Protein AF-K2RVJ3-F1 (afdb_monomer_lite)

Radius of gyration: 15.9 Å; chains: 1; bounding box: 51×32×39 Å

Foldseek 3Di:
DDPPDDPLVCALPNAAEECAPPLDLVVVVVCCVRNNLLRYAYDHNPPVGDPVVSLCSLQPPRPDDLASSQNRLPVSVCVVVVCCCDPPNVDDRDDSLQQCGPNRVDDVPCPPVPPRSSDHPDPVDDPRDD

Organism: Macrophomina phaseolina (strain MS6) (NCBI:txid1126212)

Sequence (130 aa):
MRKDRLVRDYFGTQLFITTSGHFSTPALLCAMQEIGTRSILFSIDYPYESIPNGCVWFDEHVPISPGDLVDIGRNNALRVFPRLAQEPHSLEEKQPHECGVGGLGLRKGAEGEVEYGLYNSHWSERTARR

Structure (mmCIF, N/CA/C/O backbone):
data_AF-K2RVJ3-F1
#
_entry.id   AF-K2RVJ3-F1
#
loop_
_atom_site.group_PDB
_atom_site.id
_atom_site.type_symbol
_atom_site.label_atom_id
_atom_site.label_alt_id
_atom_site.label_comp_id
_atom_site.label_asym_id
_atom_site.label_entity_id
_atom_site.label_seq_id
_atom_site.pdbx_PDB_ins_code
_atom_site.Cartn_x
_atom_site.Cartn_y
_atom_site.Cartn_z
_atom_site.occupancy
_atom_site.B_iso_or_equiv
_atom_site.auth_seq_id
_atom_site.auth_comp_id
_atom_site.auth_asym_id
_atom_site.auth_atom_id
_atom_site.pdbx_PDB_model_num
ATOM 1 N N . MET A 1 1 ? -25.554 2.989 7.482 1.00 71.06 1 MET A N 1
ATOM 2 C CA . MET A 1 1 ? -24.432 2.850 8.435 1.00 71.06 1 MET A CA 1
ATOM 3 C C . MET A 1 1 ? -25.020 2.539 9.802 1.00 71.06 1 MET A C 1
ATOM 5 O O . MET A 1 1 ? -26.019 3.167 10.149 1.00 71.06 1 MET A O 1
ATOM 9 N N . ARG A 1 2 ? -24.507 1.542 10.533 1.00 85.19 2 ARG A N 1
ATOM 10 C CA . ARG A 1 2 ? -25.006 1.280 11.890 1.00 85.19 2 ARG A CA 1
ATOM 11 C C . ARG A 1 2 ? -24.608 2.431 12.820 1.00 85.19 2 ARG A C 1
ATOM 13 O O . ARG A 1 2 ? -23.524 2.981 12.663 1.00 85.19 2 ARG A O 1
ATOM 20 N N . LYS A 1 3 ? -25.494 2.800 13.750 1.00 89.88 3 LYS A N 1
ATOM 21 C CA . LYS A 1 3 ? -25.305 3.952 14.653 1.00 89.88 3 LYS A CA 1
ATOM 22 C C . LYS A 1 3 ? -24.267 3.701 15.757 1.00 89.88 3 LYS A C 1
ATOM 24 O O . LYS A 1 3 ? -23.828 4.649 16.388 1.00 89.88 3 LYS A O 1
ATOM 29 N N . ASP A 1 4 ? -23.902 2.442 15.983 1.00 93.88 4 ASP A N 1
ATOM 30 C CA . ASP A 1 4 ? -22.943 1.966 16.987 1.00 93.88 4 ASP A CA 1
ATOM 31 C C . ASP A 1 4 ? -21.505 1.847 16.451 1.00 93.88 4 ASP A C 1
ATOM 33 O O . ASP A 1 4 ? -20.649 1.297 17.135 1.00 93.88 4 ASP A O 1
ATOM 37 N N . ARG A 1 5 ? -21.234 2.319 15.226 1.00 92.00 5 ARG A N 1
ATOM 38 C CA . ARG A 1 5 ? -19.915 2.226 14.586 1.00 92.00 5 ARG A CA 1
ATOM 39 C C . ARG A 1 5 ? -19.500 3.547 13.962 1.00 92.00 5 ARG A C 1
ATOM 41 O O . ARG A 1 5 ? -20.319 4.233 13.348 1.00 92.00 5 ARG A O 1
ATOM 48 N N . LEU A 1 6 ? -18.216 3.857 14.062 1.00 92.94 6 LEU A N 1
ATOM 49 C CA . LEU A 1 6 ? -17.585 4.959 13.349 1.00 92.94 6 LEU A CA 1
ATOM 50 C C . LEU A 1 6 ? -17.312 4.554 11.900 1.00 92.94 6 LEU A C 1
ATOM 52 O O . LEU A 1 6 ? -17.178 3.375 11.587 1.00 92.94 6 LEU A O 1
ATOM 56 N N . VAL A 1 7 ? -17.163 5.539 11.010 1.00 92.19 7 VAL A N 1
ATOM 57 C CA . VAL A 1 7 ? -16.776 5.299 9.605 1.00 92.19 7 VAL A CA 1
ATOM 58 C C . VAL A 1 7 ? -15.473 4.494 9.522 1.00 92.19 7 VAL A C 1
ATOM 60 O O . VAL A 1 7 ? -15.356 3.592 8.695 1.00 92.19 7 VAL A O 1
ATOM 63 N N . ARG A 1 8 ? -14.528 4.770 10.430 1.00 91.69 8 ARG A N 1
ATOM 64 C CA . ARG A 1 8 ? -13.246 4.064 10.534 1.00 91.69 8 ARG A CA 1
ATOM 65 C C . ARG A 1 8 ? -13.413 2.547 10.699 1.00 91.69 8 ARG A C 1
ATOM 67 O O . ARG A 1 8 ? -12.651 1.799 10.102 1.00 91.69 8 ARG A O 1
ATOM 74 N N . ASP A 1 9 ? -14.445 2.090 11.410 1.00 91.69 9 ASP A N 1
ATOM 75 C CA . ASP A 1 9 ? -14.671 0.664 11.710 1.00 91.69 9 ASP A CA 1
ATOM 76 C C . ASP A 1 9 ? -15.076 -0.165 10.480 1.00 91.69 9 ASP A C 1
ATOM 78 O O . ASP A 1 9 ? -15.140 -1.396 10.531 1.00 91.69 9 ASP A O 1
ATOM 82 N N . TYR A 1 10 ? -15.412 0.502 9.375 1.00 95.00 10 TYR A N 1
ATOM 83 C CA . TYR A 1 10 ? -15.771 -0.143 8.116 1.00 95.00 10 TYR A CA 1
ATOM 84 C C . TYR A 1 10 ? -14.551 -0.392 7.224 1.00 95.00 10 TYR A C 1
ATOM 86 O O . TYR A 1 10 ? -14.619 -1.237 6.325 1.00 95.00 10 TYR A O 1
ATOM 94 N N . PHE A 1 11 ? -13.435 0.296 7.470 1.00 96.50 11 PHE A N 1
ATOM 95 C CA . PHE A 1 11 ? -12.207 0.078 6.720 1.00 96.50 11 PHE A CA 1
ATOM 96 C C . PHE A 1 11 ? -11.611 -1.304 7.013 1.00 96.50 11 PHE A C 1
ATOM 98 O O . PHE A 1 11 ? -11.713 -1.824 8.125 1.00 96.50 11 PHE A O 1
ATOM 105 N N . GLY A 1 12 ? -11.067 -1.948 5.980 1.00 92.25 12 GLY A N 1
ATOM 106 C CA . GLY A 1 12 ? -10.428 -3.264 6.090 1.00 92.25 12 GLY A CA 1
ATOM 107 C C . GLY A 1 12 ? -11.414 -4.434 6.138 1.00 92.25 12 GLY A C 1
ATOM 108 O O . GLY A 1 12 ? -10.998 -5.591 6.176 1.00 92.25 12 GLY A O 1
ATOM 109 N N . THR A 1 13 ? -12.722 -4.149 6.121 1.00 92.62 13 THR A N 1
ATOM 110 C CA . THR A 1 13 ? -13.790 -5.162 6.062 1.00 92.62 13 THR A CA 1
ATOM 111 C C . THR A 1 13 ? -14.815 -4.882 4.970 1.00 92.62 13 THR A C 1
ATOM 113 O O . THR A 1 13 ? -15.283 -5.811 4.319 1.00 92.62 13 THR A O 1
ATOM 116 N N . GLN A 1 14 ? -15.188 -3.616 4.779 1.00 94.06 14 GLN A N 1
ATOM 117 C CA . GLN A 1 14 ? -16.251 -3.191 3.860 1.00 94.06 14 GLN A CA 1
ATOM 118 C C . GLN A 1 14 ? -15.785 -2.069 2.929 1.00 94.06 14 GLN A C 1
ATOM 120 O O . GLN A 1 14 ? -16.243 -1.989 1.793 1.00 94.06 14 GLN A O 1
ATOM 125 N N . LEU A 1 15 ? -14.886 -1.207 3.410 1.00 95.88 15 LEU A N 1
ATOM 126 C CA . LEU A 1 15 ? -14.274 -0.129 2.645 1.00 95.88 15 LEU A CA 1
ATOM 127 C C . LEU A 1 15 ? -12.767 -0.347 2.548 1.00 95.88 15 LEU A C 1
ATOM 129 O O . LEU A 1 15 ? -12.105 -0.690 3.528 1.00 95.88 15 LEU A O 1
ATOM 133 N N . PHE A 1 16 ? -12.239 -0.121 1.354 1.00 97.94 16 PHE A N 1
ATOM 134 C CA . PHE A 1 16 ? -10.823 -0.236 1.039 1.00 97.94 16 PHE A CA 1
ATOM 135 C C . PHE A 1 16 ? -10.442 0.918 0.115 1.00 97.94 16 PHE A C 1
ATOM 137 O O . PHE A 1 16 ? -11.287 1.413 -0.634 1.00 97.94 16 PHE A O 1
ATOM 144 N N . ILE A 1 17 ? -9.185 1.345 0.168 1.00 98.19 17 ILE A N 1
ATOM 145 C CA . ILE A 1 17 ? -8.639 2.363 -0.735 1.00 98.19 17 ILE A CA 1
ATOM 146 C C . ILE A 1 17 ? -7.510 1.775 -1.567 1.00 98.19 17 ILE A C 1
ATOM 148 O O . ILE A 1 17 ? -6.938 0.743 -1.210 1.00 98.19 17 ILE A O 1
ATOM 152 N N . THR A 1 18 ? -7.161 2.464 -2.651 1.00 98.44 18 THR A N 1
ATOM 153 C CA . THR A 1 18 ? -5.982 2.119 -3.443 1.00 98.44 18 THR A CA 1
ATOM 154 C C . THR A 1 18 ? -5.056 3.314 -3.640 1.00 98.44 18 THR A C 1
ATOM 156 O O . THR A 1 18 ? -5.481 4.453 -3.458 1.00 98.44 18 THR A O 1
ATOM 159 N N . THR A 1 19 ? -3.806 3.057 -4.022 1.00 98.00 19 THR A N 1
ATOM 160 C CA . THR A 1 19 ? -2.800 4.089 -4.347 1.00 98.00 19 THR A CA 1
ATOM 161 C C . THR A 1 19 ? -2.884 4.607 -5.792 1.00 98.00 19 THR A C 1
ATOM 163 O O . THR A 1 19 ? -1.980 5.311 -6.238 1.00 98.00 19 THR A O 1
ATOM 166 N N . SER A 1 20 ? -3.937 4.245 -6.534 1.00 97.06 20 SER A N 1
ATOM 167 C CA . SER A 1 20 ? -4.157 4.624 -7.938 1.00 97.06 20 SER A CA 1
ATOM 168 C C . SER A 1 20 ? -4.028 6.135 -8.144 1.00 97.06 20 SER A C 1
ATOM 170 O O . SER A 1 20 ? -4.726 6.893 -7.466 1.00 97.06 20 SER A O 1
ATOM 172 N N . GLY A 1 21 ? -3.154 6.579 -9.054 1.00 95.62 21 GLY A N 1
ATOM 173 C CA . GLY A 1 21 ? -2.975 8.009 -9.340 1.00 95.62 21 GLY A CA 1
ATOM 174 C C . GLY A 1 21 ? -2.414 8.849 -8.192 1.00 95.62 21 GLY A C 1
ATOM 175 O O . GLY A 1 21 ? -2.453 10.075 -8.258 1.00 95.62 21 GLY A O 1
ATOM 176 N N . HIS A 1 22 ? -1.928 8.227 -7.110 1.00 97.19 22 HIS A N 1
ATOM 177 C CA . HIS A 1 22 ? -1.526 8.946 -5.902 1.00 97.19 22 HIS A CA 1
ATOM 178 C C . HIS A 1 22 ? -0.253 8.353 -5.273 1.00 97.19 22 HIS A C 1
ATOM 180 O O . HIS A 1 22 ? -0.254 7.860 -4.143 1.00 97.19 22 HIS A O 1
ATOM 186 N N . PHE A 1 23 ? 0.864 8.442 -6.000 1.00 96.00 23 PHE A N 1
ATOM 187 C CA . PHE A 1 23 ? 2.189 7.951 -5.589 1.00 96.00 23 PHE A CA 1
ATOM 188 C C . PHE A 1 23 ? 2.879 8.894 -4.582 1.00 96.00 23 PHE A C 1
ATOM 190 O O . PHE A 1 23 ? 3.928 9.477 -4.846 1.00 96.00 23 PHE A O 1
ATOM 197 N N . SER A 1 24 ? 2.248 9.098 -3.422 1.00 97.88 24 SER A N 1
ATOM 198 C CA . SER A 1 24 ? 2.724 9.985 -2.353 1.00 97.88 24 SER A CA 1
ATOM 199 C C . SER A 1 24 ? 2.969 9.196 -1.073 1.00 97.88 24 SER A C 1
ATOM 201 O O . SER A 1 24 ? 2.031 8.759 -0.403 1.00 97.88 24 SER A O 1
ATOM 203 N N . THR A 1 25 ? 4.240 9.048 -0.694 1.00 98.25 25 THR A N 1
ATOM 204 C CA . THR A 1 25 ? 4.629 8.357 0.545 1.00 98.25 25 THR A CA 1
ATOM 205 C C . THR A 1 25 ? 3.989 8.983 1.796 1.00 98.25 25 THR A C 1
ATOM 207 O O . THR A 1 25 ? 3.425 8.233 2.593 1.00 98.25 25 THR A O 1
ATOM 210 N N . PRO A 1 26 ? 3.970 10.321 1.987 1.00 98.50 26 PRO A N 1
ATOM 211 C CA . PRO A 1 26 ? 3.285 10.920 3.136 1.00 98.50 26 PRO A CA 1
ATOM 212 C C . PRO A 1 26 ? 1.783 10.609 3.191 1.00 98.50 26 PRO A C 1
ATOM 214 O O . PRO A 1 26 ? 1.251 10.357 4.271 1.00 98.50 26 PRO A O 1
ATOM 217 N N . ALA A 1 27 ? 1.100 10.595 2.040 1.00 98.38 27 ALA A N 1
ATOM 218 C CA . ALA A 1 27 ? -0.327 10.280 1.981 1.00 98.38 27 ALA A CA 1
ATOM 219 C C . ALA A 1 27 ? -0.594 8.812 2.341 1.00 98.38 27 ALA A C 1
ATOM 221 O O . ALA A 1 27 ? -1.501 8.527 3.123 1.00 98.38 27 ALA A O 1
ATOM 222 N N . LEU A 1 28 ? 0.234 7.892 1.832 1.00 98.56 28 LEU A N 1
ATOM 223 C CA . LEU A 1 28 ? 0.158 6.473 2.172 1.00 98.56 28 LEU A CA 1
ATOM 224 C C . LEU A 1 28 ? 0.365 6.243 3.675 1.00 98.56 28 LEU A C 1
ATOM 226 O O . LEU A 1 28 ? -0.442 5.561 4.301 1.00 98.56 28 LEU A O 1
ATOM 230 N N . LEU A 1 29 ? 1.396 6.849 4.273 1.00 98.50 29 LEU A N 1
ATOM 231 C CA . LEU A 1 29 ? 1.673 6.711 5.707 1.00 98.50 29 LEU A CA 1
ATOM 232 C C . LEU A 1 29 ? 0.535 7.267 6.574 1.00 98.50 29 LEU A C 1
ATOM 234 O O . LEU A 1 29 ? 0.159 6.642 7.564 1.00 98.50 29 LEU A O 1
ATOM 238 N N . CYS A 1 30 ? -0.050 8.401 6.179 1.00 98.31 30 CYS A N 1
ATOM 239 C CA . CYS A 1 30 ? -1.235 8.952 6.835 1.00 98.31 30 CYS A CA 1
ATOM 240 C C . CYS A 1 30 ? -2.411 7.966 6.768 1.00 98.31 30 CYS A C 1
ATOM 242 O O . CYS A 1 30 ? -2.999 7.625 7.793 1.00 98.31 30 CYS A O 1
ATOM 244 N N . ALA A 1 31 ? -2.704 7.421 5.584 1.00 98.00 31 ALA A N 1
ATOM 245 C CA . ALA A 1 31 ? -3.760 6.428 5.431 1.00 98.00 31 ALA A CA 1
ATOM 246 C C . ALA A 1 31 ? -3.494 5.170 6.274 1.00 98.00 31 ALA A C 1
ATOM 248 O O . ALA A 1 31 ? -4.397 4.678 6.945 1.00 98.00 31 ALA A O 1
ATOM 249 N N . MET A 1 32 ? -2.258 4.667 6.318 1.00 97.94 32 MET A N 1
ATOM 250 C CA . MET A 1 32 ? -1.908 3.521 7.164 1.00 97.94 32 MET A CA 1
ATOM 251 C C . MET A 1 32 ? -2.196 3.795 8.645 1.00 97.94 32 MET A C 1
ATOM 253 O O . MET A 1 32 ? -2.741 2.931 9.329 1.00 97.94 32 MET A O 1
ATOM 257 N N . GLN A 1 33 ? -1.886 4.996 9.138 1.00 97.31 33 GLN A N 1
ATOM 258 C CA . GLN A 1 33 ? -2.153 5.390 10.525 1.00 97.31 33 GLN A CA 1
ATOM 259 C C . GLN A 1 33 ? -3.656 5.551 10.812 1.00 97.31 33 GLN A C 1
ATOM 261 O O . GLN A 1 33 ? -4.134 5.158 11.881 1.00 97.31 33 GLN A O 1
ATO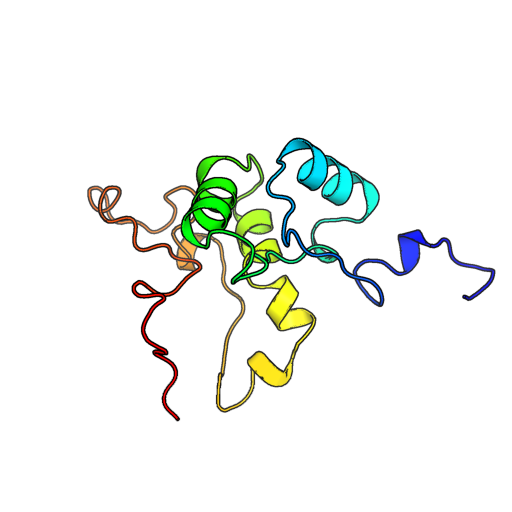M 266 N N . GLU A 1 34 ? -4.418 6.078 9.854 1.00 96.69 34 GLU A N 1
ATOM 267 C CA . GLU A 1 34 ? -5.846 6.361 10.022 1.00 96.69 34 GLU A CA 1
ATOM 268 C C . GLU A 1 34 ? -6.744 5.144 9.797 1.00 96.69 34 GLU A C 1
ATOM 270 O O . GLU A 1 34 ? -7.714 4.953 10.522 1.00 96.69 34 GLU A O 1
ATOM 275 N N . ILE A 1 35 ? -6.451 4.277 8.831 1.00 96.75 35 ILE A N 1
ATOM 276 C CA . ILE A 1 35 ? -7.349 3.170 8.454 1.00 96.75 35 ILE A CA 1
ATOM 277 C C . ILE A 1 35 ? -6.687 1.790 8.503 1.00 96.75 35 ILE A C 1
ATOM 279 O O . ILE A 1 35 ? -7.371 0.785 8.317 1.00 96.75 35 ILE A O 1
ATOM 283 N N . GLY A 1 36 ? -5.391 1.721 8.815 1.00 96.75 36 GLY A N 1
ATOM 284 C CA . GLY A 1 36 ? -4.634 0.476 8.931 1.00 96.75 36 GLY A CA 1
ATOM 285 C C . GLY A 1 36 ? -4.213 -0.111 7.581 1.00 96.75 36 GLY A C 1
ATOM 286 O O . GLY A 1 36 ? -4.926 0.001 6.584 1.00 96.75 36 GLY A O 1
ATOM 287 N N . THR A 1 37 ? -3.074 -0.812 7.564 1.00 97.50 37 THR A N 1
ATOM 288 C CA . THR A 1 37 ? -2.494 -1.445 6.363 1.00 97.50 37 THR A CA 1
ATOM 289 C C . THR A 1 37 ? -3.492 -2.335 5.618 1.00 97.50 37 THR A C 1
ATOM 291 O O . THR A 1 37 ? -3.574 -2.284 4.396 1.00 97.50 37 THR A O 1
ATOM 294 N N . ARG A 1 38 ? -4.301 -3.126 6.341 1.00 96.94 38 ARG A N 1
ATOM 295 C CA . ARG A 1 38 ? -5.262 -4.092 5.760 1.00 96.94 38 ARG A CA 1
ATOM 296 C C . ARG A 1 38 ? -6.341 -3.449 4.881 1.00 96.94 38 ARG A C 1
ATOM 298 O O . ARG A 1 38 ? -7.030 -4.150 4.148 1.00 96.94 38 ARG A O 1
ATOM 305 N N . SER A 1 39 ? -6.509 -2.136 4.986 1.00 97.88 39 SER A N 1
ATOM 306 C CA . SER A 1 39 ? -7.517 -1.359 4.266 1.00 97.88 39 SER A CA 1
ATOM 307 C C . SER A 1 39 ? -6.999 -0.780 2.948 1.00 97.88 39 SER A C 1
ATOM 309 O O . SER A 1 39 ? -7.754 -0.109 2.246 1.00 97.88 39 SER A O 1
ATOM 311 N N . ILE A 1 40 ? -5.721 -1.000 2.626 1.00 98.56 40 ILE A N 1
ATOM 312 C CA . ILE A 1 40 ? -5.011 -0.342 1.528 1.00 98.56 40 ILE A CA 1
ATOM 313 C C . ILE A 1 40 ? -4.502 -1.394 0.544 1.00 98.56 40 ILE A C 1
ATOM 315 O O . ILE A 1 40 ? -3.911 -2.400 0.940 1.00 98.56 40 ILE A O 1
ATOM 319 N N . LEU A 1 41 ? -4.736 -1.150 -0.743 1.00 98.44 41 LEU A N 1
ATOM 320 C CA . LEU A 1 41 ? -4.243 -1.963 -1.850 1.00 98.44 41 LEU A CA 1
ATOM 321 C C . LEU A 1 41 ? -3.361 -1.105 -2.761 1.00 98.44 41 LEU A C 1
ATOM 32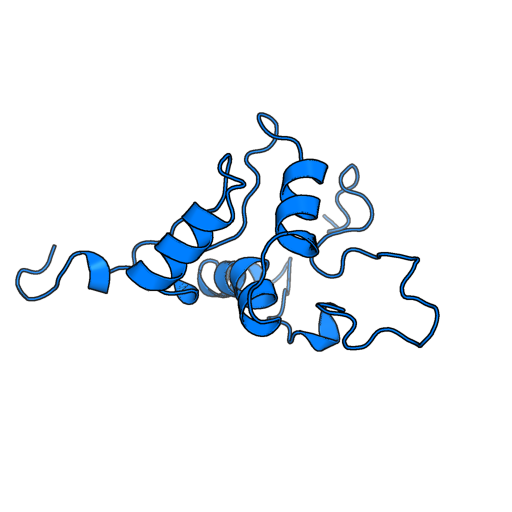3 O O . LEU A 1 41 ? -3.675 0.054 -3.033 1.00 98.44 41 LEU A O 1
ATOM 327 N N . PHE A 1 42 ? -2.281 -1.669 -3.283 1.00 97.62 42 PHE A N 1
ATOM 328 C CA . PHE A 1 42 ? -1.520 -1.011 -4.335 1.00 97.62 42 PHE A CA 1
ATOM 329 C C . PHE A 1 42 ? -2.301 -1.0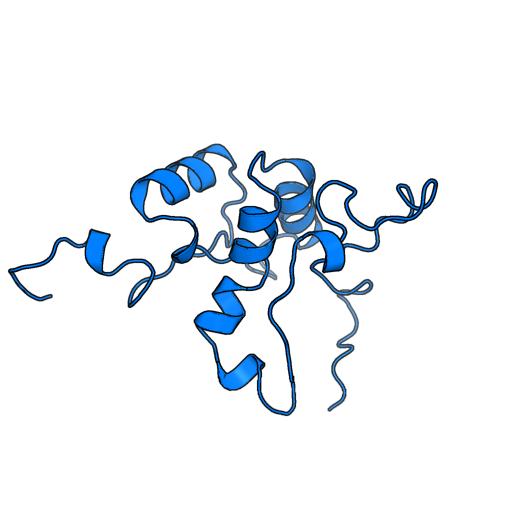31 -5.658 1.00 97.62 42 PHE A C 1
ATOM 331 O O . PHE A 1 42 ? -2.918 -2.031 -6.028 1.00 97.62 42 PHE A O 1
ATOM 338 N N . SER A 1 43 ? -2.292 0.092 -6.369 1.00 96.69 43 SER A N 1
ATOM 339 C CA . SER A 1 43 ? -2.820 0.226 -7.728 1.00 96.69 43 SER A CA 1
ATOM 340 C C . SER A 1 43 ? -2.153 1.411 -8.426 1.00 96.69 43 SER A C 1
ATOM 342 O O . SER A 1 43 ? -1.615 2.302 -7.766 1.00 96.69 43 SER A O 1
ATOM 344 N N . ILE A 1 44 ? -2.195 1.420 -9.758 1.00 93.56 44 ILE A N 1
ATOM 345 C CA . ILE A 1 44 ? -1.457 2.374 -10.600 1.00 93.56 44 ILE A CA 1
ATOM 346 C C . ILE A 1 44 ? -2.395 3.396 -11.249 1.00 93.56 44 ILE A C 1
ATOM 348 O O . ILE A 1 44 ? -2.137 4.584 -11.130 1.00 93.56 44 ILE A O 1
ATOM 352 N N . ASP A 1 45 ? -3.506 2.942 -11.844 1.00 94.19 45 ASP A N 1
ATOM 353 C CA . ASP A 1 45 ? -4.377 3.707 -12.767 1.00 94.19 45 ASP A CA 1
ATOM 354 C C . ASP A 1 45 ? -3.860 3.814 -14.218 1.00 94.19 45 ASP A C 1
ATOM 356 O O . ASP A 1 45 ? -3.865 4.861 -14.866 1.00 94.19 45 ASP A O 1
ATOM 360 N N . TYR A 1 46 ? -3.385 2.694 -14.763 1.00 88.75 46 TYR A N 1
ATOM 361 C CA . TYR A 1 46 ? -3.043 2.603 -16.183 1.00 88.75 46 TYR A CA 1
ATOM 362 C C . TYR A 1 46 ? -4.318 2.672 -17.055 1.00 88.75 46 TYR A C 1
ATOM 364 O O . TYR A 1 46 ? -5.285 1.971 -16.742 1.00 88.75 46 TYR A O 1
ATOM 372 N N . PRO A 1 47 ? -4.346 3.430 -18.174 1.00 94.00 47 PRO A N 1
ATOM 373 C CA . PRO A 1 47 ? -3.218 4.049 -18.884 1.00 94.00 47 PRO A CA 1
ATOM 374 C C . PRO A 1 47 ? -2.966 5.531 -18.571 1.00 94.00 47 PRO A C 1
ATOM 376 O O . PRO A 1 47 ? -2.204 6.172 -19.292 1.00 94.00 47 PRO A O 1
ATOM 379 N N . TYR A 1 48 ? -3.617 6.093 -17.554 1.00 93.44 48 TYR A N 1
ATOM 380 C CA . TYR A 1 48 ? -3.444 7.502 -17.192 1.00 93.44 48 TYR A CA 1
ATOM 381 C C . TYR A 1 48 ? -2.123 7.740 -16.458 1.00 93.44 48 TYR A C 1
ATOM 383 O O . TYR A 1 48 ? -1.494 8.776 -16.654 1.00 93.44 48 TYR A O 1
ATOM 391 N N . GLU A 1 49 ? -1.679 6.744 -15.691 1.00 90.38 49 GLU A N 1
ATOM 392 C CA . GLU A 1 49 ? -0.408 6.755 -14.976 1.00 90.38 49 GLU A CA 1
ATOM 393 C C . GLU A 1 49 ? 0.612 5.754 -15.527 1.00 90.38 49 GLU A C 1
ATOM 395 O O . GLU A 1 49 ? 0.287 4.707 -16.098 1.00 90.38 49 GLU A O 1
ATOM 400 N N . SER A 1 50 ? 1.887 6.079 -15.308 1.00 85.75 50 SER A N 1
ATOM 401 C CA . SER A 1 50 ? 3.028 5.244 -15.692 1.00 85.75 50 SER A CA 1
ATOM 402 C C . SER A 1 50 ? 3.193 4.068 -14.729 1.00 85.75 50 SER A C 1
ATOM 404 O O . SER A 1 50 ? 3.438 4.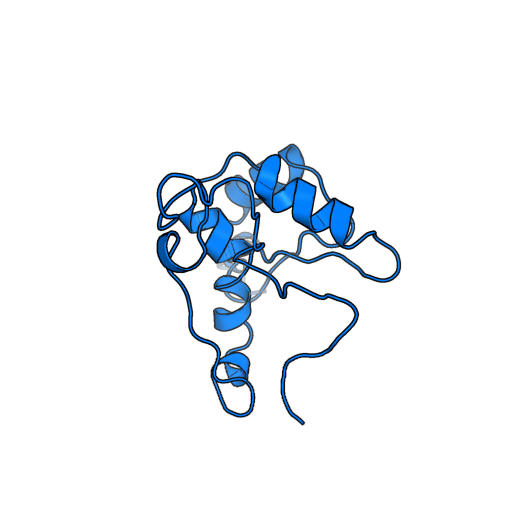264 -13.536 1.00 85.75 50 SER A O 1
ATOM 406 N N . ILE A 1 51 ? 3.133 2.842 -15.265 1.00 82.94 51 ILE A N 1
ATOM 407 C CA . ILE A 1 51 ? 3.406 1.615 -14.500 1.00 82.94 51 ILE A CA 1
ATOM 408 C C . ILE A 1 51 ? 4.794 1.665 -13.836 1.00 82.94 51 ILE A C 1
ATOM 410 O O . ILE A 1 51 ? 4.848 1.500 -12.617 1.00 82.94 51 ILE A O 1
ATOM 414 N N . PRO A 1 52 ? 5.894 1.967 -14.565 1.00 84.44 52 PRO A N 1
ATOM 415 C CA . PRO A 1 52 ? 7.213 2.106 -13.951 1.00 84.44 52 PRO A CA 1
ATOM 416 C C . PRO A 1 52 ? 7.255 3.103 -12.791 1.00 84.44 52 PRO A C 1
ATOM 418 O O . PRO A 1 52 ? 7.861 2.809 -11.767 1.00 84.44 52 PRO A O 1
ATOM 421 N N . ASN A 1 53 ? 6.586 4.254 -12.915 1.00 84.50 53 ASN A N 1
ATOM 422 C CA . ASN A 1 53 ? 6.622 5.276 -11.866 1.00 84.50 53 ASN A CA 1
ATOM 423 C C . ASN A 1 53 ? 5.955 4.777 -10.579 1.00 84.50 53 ASN A C 1
ATOM 425 O O . ASN A 1 53 ? 6.498 4.979 -9.496 1.00 84.50 53 ASN A O 1
ATOM 429 N N . GLY A 1 54 ? 4.799 4.114 -10.701 1.00 88.62 54 GLY A N 1
ATOM 430 C CA . GLY A 1 54 ? 4.091 3.548 -9.555 1.00 88.62 54 GLY A CA 1
ATOM 431 C C . GLY A 1 54 ? 4.889 2.439 -8.867 1.00 88.62 54 GLY A C 1
ATOM 432 O O . GLY A 1 54 ? 5.002 2.445 -7.643 1.00 88.62 54 GLY A O 1
ATOM 433 N N . CYS A 1 55 ? 5.471 1.517 -9.641 1.00 87.69 55 CYS A N 1
ATOM 434 C CA . CYS A 1 55 ? 6.274 0.414 -9.102 1.00 87.69 55 CYS A CA 1
ATOM 435 C C . CYS A 1 55 ? 7.555 0.910 -8.418 1.00 87.69 55 CYS A C 1
ATOM 437 O O . CYS A 1 55 ? 7.797 0.547 -7.274 1.00 87.69 55 CYS A O 1
ATOM 439 N N . VAL A 1 56 ? 8.330 1.793 -9.063 1.00 85.06 56 VAL A N 1
ATOM 440 C CA . VAL A 1 56 ? 9.565 2.354 -8.478 1.00 85.06 56 VAL A CA 1
ATOM 441 C C . VAL A 1 56 ? 9.261 3.129 -7.199 1.00 85.06 56 VAL A C 1
ATOM 443 O O . VAL A 1 56 ? 9.943 2.950 -6.193 1.00 85.06 56 VAL A O 1
ATOM 446 N N . TRP A 1 57 ? 8.205 3.950 -7.194 1.00 93.31 57 TRP A N 1
ATOM 447 C CA . TRP A 1 57 ? 7.783 4.634 -5.973 1.00 93.31 57 TRP A CA 1
ATOM 448 C C . TRP A 1 57 ? 7.491 3.646 -4.841 1.00 93.31 57 TRP A C 1
ATOM 450 O O . TRP A 1 57 ? 7.998 3.824 -3.732 1.00 93.31 57 TRP A O 1
ATOM 460 N N . PHE A 1 58 ? 6.685 2.621 -5.110 1.00 93.69 58 PHE A N 1
ATOM 461 C CA . PHE A 1 58 ? 6.259 1.680 -4.084 1.00 93.69 58 PHE A CA 1
ATOM 462 C C . PHE A 1 58 ? 7.416 0.826 -3.553 1.00 93.69 58 PHE A C 1
ATOM 464 O O . PHE A 1 58 ? 7.539 0.664 -2.341 1.00 93.69 58 PHE A O 1
ATOM 471 N N . ASP A 1 59 ? 8.288 0.340 -4.436 1.00 87.06 59 ASP A N 1
ATOM 472 C CA . ASP A 1 59 ? 9.354 -0.598 -4.076 1.00 87.06 59 ASP A CA 1
ATOM 473 C C . ASP A 1 59 ? 10.582 0.106 -3.467 1.00 87.06 59 ASP A C 1
ATOM 475 O O . ASP A 1 59 ? 11.203 -0.427 -2.546 1.00 87.06 59 ASP A O 1
ATOM 479 N N . GLU A 1 60 ? 10.933 1.308 -3.942 1.00 85.56 60 GLU A N 1
ATOM 480 C CA . GLU A 1 60 ? 12.181 1.991 -3.560 1.00 85.56 60 GLU A CA 1
ATOM 481 C C . GLU A 1 60 ? 11.980 3.188 -2.619 1.00 85.56 60 GLU A C 1
ATOM 483 O O . GLU A 1 60 ? 12.918 3.602 -1.931 1.00 85.56 60 GLU A O 1
ATOM 488 N N . HIS A 1 61 ? 10.786 3.791 -2.584 1.00 89.31 61 HIS A N 1
ATOM 489 C CA . HIS A 1 61 ? 10.558 5.065 -1.883 1.00 89.31 61 HIS A CA 1
ATOM 490 C C . HIS A 1 61 ? 9.537 4.999 -0.744 1.00 89.31 61 HIS A C 1
ATOM 492 O O . HIS A 1 61 ? 9.340 6.004 -0.050 1.00 89.31 61 HIS A O 1
ATOM 498 N N . VAL A 1 62 ? 8.887 3.855 -0.517 1.00 95.00 62 VAL A N 1
ATOM 499 C CA . VAL A 1 62 ? 7.960 3.663 0.606 1.00 95.00 62 VAL A CA 1
ATOM 500 C C . VAL A 1 62 ? 8.693 2.995 1.782 1.00 95.00 62 VAL A C 1
ATOM 502 O O . VAL A 1 62 ? 9.003 1.807 1.727 1.00 95.00 62 VAL A O 1
ATOM 505 N N . PRO A 1 63 ? 8.960 3.717 2.889 1.00 94.94 63 PRO A N 1
ATOM 506 C CA . PRO A 1 63 ? 9.766 3.220 3.998 1.00 94.94 63 PRO A CA 1
ATOM 507 C C . PRO A 1 63 ? 8.894 2.500 5.038 1.00 94.94 63 PRO A C 1
ATOM 509 O O . PRO A 1 63 ? 8.765 2.953 6.176 1.00 94.94 63 PRO A O 1
ATOM 512 N N . ILE A 1 64 ? 8.254 1.398 4.645 1.00 94.75 64 ILE A N 1
ATOM 513 C CA . ILE A 1 64 ? 7.418 0.579 5.540 1.00 94.75 64 ILE A CA 1
ATOM 514 C C . ILE A 1 64 ? 8.011 -0.819 5.715 1.00 94.75 64 ILE A C 1
ATOM 516 O O . ILE A 1 64 ? 9.001 -1.178 5.078 1.00 94.75 64 ILE A O 1
ATOM 520 N N . SER A 1 65 ? 7.440 -1.611 6.626 1.00 94.75 65 SER A N 1
ATOM 521 C CA . SER A 1 65 ? 7.955 -2.956 6.872 1.00 94.75 65 SER A CA 1
ATOM 522 C C . SER A 1 65 ? 7.819 -3.836 5.616 1.00 94.75 65 SER A C 1
ATOM 524 O O . SER A 1 65 ? 6.845 -3.688 4.873 1.00 94.75 65 SER A O 1
ATOM 526 N N . PRO A 1 66 ? 8.727 -4.804 5.383 1.00 91.94 66 PRO A N 1
ATOM 527 C CA . PRO A 1 66 ? 8.588 -5.740 4.266 1.00 91.94 66 PRO A CA 1
ATOM 528 C C . PRO A 1 66 ? 7.253 -6.497 4.278 1.00 91.94 66 PRO A C 1
ATOM 530 O O . PRO A 1 66 ? 6.704 -6.799 3.224 1.00 91.94 66 PRO A O 1
ATOM 533 N N . GLY A 1 67 ? 6.710 -6.778 5.470 1.00 94.69 67 GLY A N 1
ATOM 534 C CA . GLY A 1 67 ? 5.385 -7.380 5.628 1.00 94.69 67 GLY A CA 1
ATOM 535 C C . GLY A 1 67 ? 4.269 -6.481 5.099 1.00 94.69 67 GLY A C 1
ATOM 536 O O . GLY A 1 67 ? 3.448 -6.942 4.313 1.00 94.69 67 GLY A O 1
ATOM 537 N N . ASP A 1 68 ? 4.271 -5.196 5.468 1.00 96.62 68 ASP A N 1
ATOM 538 C CA . ASP A 1 68 ? 3.282 -4.232 4.973 1.00 96.62 68 ASP A CA 1
ATOM 539 C C . ASP A 1 68 ? 3.420 -3.993 3.462 1.00 96.62 68 ASP A C 1
ATOM 541 O O . ASP A 1 68 ? 2.405 -3.866 2.779 1.00 96.62 68 ASP A O 1
ATOM 545 N N . LEU A 1 69 ? 4.650 -3.973 2.926 1.00 95.06 69 LEU A N 1
ATOM 546 C CA . LEU A 1 69 ? 4.892 -3.874 1.481 1.00 95.06 69 LEU A CA 1
ATOM 547 C C . LEU A 1 69 ? 4.233 -5.032 0.727 1.00 95.06 69 LEU A C 1
ATOM 549 O O . LEU A 1 69 ? 3.504 -4.796 -0.235 1.00 95.06 69 LEU A O 1
ATOM 553 N N . VAL A 1 70 ? 4.435 -6.277 1.175 1.00 95.50 70 VAL A N 1
ATOM 554 C CA . VAL A 1 70 ? 3.798 -7.436 0.529 1.00 95.50 70 VAL A CA 1
ATOM 555 C C . VAL A 1 70 ? 2.288 -7.447 0.754 1.00 95.50 70 VAL A C 1
ATOM 557 O O . VAL A 1 70 ? 1.532 -7.781 -0.161 1.00 95.50 70 VAL A O 1
ATOM 560 N N . ASP A 1 71 ? 1.813 -7.048 1.933 1.00 96.75 71 ASP A N 1
ATOM 561 C CA . ASP A 1 71 ? 0.379 -7.001 2.200 1.00 96.75 71 ASP A CA 1
ATOM 562 C C . ASP A 1 71 ? -0.331 -5.967 1.315 1.00 96.75 71 ASP A C 1
ATOM 564 O O . ASP A 1 71 ? -1.305 -6.319 0.647 1.00 96.75 71 ASP A O 1
ATOM 568 N N . ILE A 1 72 ? 0.171 -4.731 1.232 1.00 97.56 72 ILE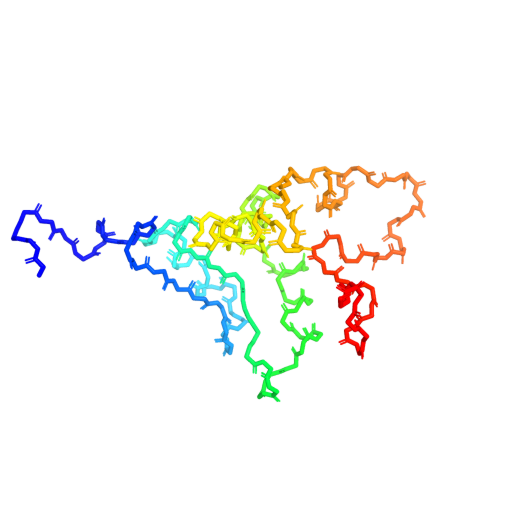 A N 1
ATOM 569 C CA . ILE A 1 72 ? -0.411 -3.681 0.380 1.00 97.56 72 ILE A CA 1
ATOM 570 C C . ILE A 1 72 ? -0.222 -4.017 -1.105 1.00 97.56 72 ILE A C 1
ATOM 572 O O . ILE A 1 72 ? -1.167 -3.884 -1.884 1.00 97.56 72 ILE A O 1
ATOM 576 N N . GLY A 1 73 ? 0.967 -4.483 -1.497 1.00 95.44 73 GLY A N 1
ATOM 577 C CA . GLY A 1 73 ? 1.304 -4.806 -2.885 1.00 95.44 73 GLY A CA 1
ATOM 578 C C . GLY A 1 73 ? 0.577 -6.034 -3.439 1.00 95.44 73 GLY A C 1
ATOM 579 O O . GLY A 1 73 ? 0.368 -6.131 -4.647 1.00 95.44 73 GLY A O 1
ATOM 580 N N . ARG A 1 74 ? 0.179 -6.982 -2.576 1.00 94.19 74 ARG A N 1
ATOM 581 C CA . ARG A 1 74 ? -0.338 -8.293 -3.002 1.00 94.1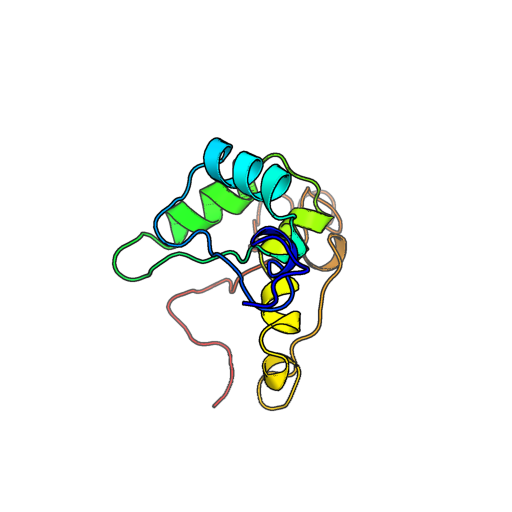9 74 ARG A CA 1
ATOM 582 C C . ARG A 1 74 ? -1.432 -8.861 -2.101 1.00 94.19 74 ARG A C 1
ATOM 584 O O . ARG A 1 74 ? -2.545 -9.105 -2.573 1.00 94.19 74 ARG A O 1
ATOM 591 N N . ASN A 1 75 ? -1.121 -9.163 -0.839 1.00 96.50 75 ASN A N 1
ATOM 592 C CA . ASN A 1 75 ? -1.962 -10.080 -0.056 1.00 96.50 75 ASN A CA 1
ATOM 593 C C . ASN A 1 75 ? -3.340 -9.482 0.262 1.00 96.50 75 ASN A C 1
ATOM 595 O O . ASN A 1 75 ? -4.338 -10.200 0.258 1.00 96.50 75 ASN A O 1
ATOM 599 N N . ASN A 1 76 ? -3.437 -8.167 0.469 1.00 97.69 76 ASN A N 1
ATOM 600 C CA . ASN A 1 76 ? -4.720 -7.504 0.699 1.00 97.69 76 ASN A CA 1
ATOM 601 C C . ASN A 1 76 ? -5.660 -7.664 -0.500 1.00 97.69 76 ASN A C 1
ATOM 603 O O . ASN A 1 76 ? -6.846 -7.925 -0.306 1.00 97.69 76 ASN A O 1
ATOM 607 N N . ALA A 1 77 ? -5.142 -7.604 -1.731 1.00 96.62 77 ALA A N 1
ATOM 608 C CA . ALA A 1 77 ? -5.946 -7.858 -2.923 1.00 96.62 77 ALA A CA 1
ATOM 609 C C . ALA A 1 77 ? -6.483 -9.298 -2.950 1.00 96.62 77 ALA A C 1
ATOM 611 O O . ALA A 1 77 ? -7.661 -9.499 -3.231 1.00 96.62 77 ALA A O 1
ATOM 612 N N . LEU A 1 78 ? -5.669 -10.295 -2.591 1.00 95.88 78 LEU A N 1
ATOM 613 C CA . LEU A 1 78 ? -6.110 -11.696 -2.521 1.00 95.88 78 LEU A CA 1
ATOM 614 C C . LEU A 1 78 ? -7.202 -11.908 -1.465 1.00 95.88 78 LEU A C 1
ATOM 616 O O . LEU A 1 78 ? -8.183 -12.607 -1.719 1.00 95.88 78 LEU A O 1
ATOM 620 N N . ARG A 1 79 ? -7.073 -11.252 -0.306 1.00 96.12 79 ARG A N 1
ATOM 621 C CA . ARG A 1 79 ? -8.065 -11.302 0.780 1.00 96.12 79 ARG A CA 1
ATOM 622 C C . ARG A 1 79 ? -9.391 -10.644 0.382 1.00 96.12 79 ARG A C 1
ATOM 624 O O . ARG A 1 79 ? -10.450 -11.143 0.755 1.00 96.12 79 ARG A O 1
ATOM 631 N N . VAL A 1 80 ? -9.344 -9.542 -0.372 1.00 96.88 80 VAL A N 1
ATOM 632 C CA . VAL A 1 80 ? -10.539 -8.832 -0.872 1.00 96.88 80 VAL A CA 1
ATOM 633 C C . VAL A 1 80 ? -11.188 -9.572 -2.045 1.00 96.88 80 VAL A C 1
ATOM 635 O O . VAL A 1 80 ? -12.414 -9.616 -2.150 1.00 96.88 80 VAL A O 1
ATOM 638 N N . PHE A 1 81 ? -10.385 -10.190 -2.911 1.00 96.12 81 PHE A N 1
ATOM 639 C CA . PHE A 1 81 ? -10.832 -10.894 -4.111 1.00 96.12 81 PHE A CA 1
ATOM 640 C C . PHE A 1 81 ? -10.511 -12.396 -4.023 1.00 96.12 81 PHE A C 1
ATOM 642 O O . PHE A 1 81 ? -9.667 -12.894 -4.769 1.00 96.12 81 PHE A O 1
ATOM 649 N N . PRO A 1 82 ? -11.229 -13.174 -3.190 1.00 94.31 82 PRO A N 1
ATOM 650 C CA . PRO A 1 82 ? -10.896 -14.577 -2.911 1.00 94.31 82 PRO A CA 1
ATOM 651 C C . PRO A 1 82 ? -10.980 -15.505 -4.134 1.00 94.31 82 PRO A C 1
ATOM 653 O O . PRO A 1 82 ? -10.442 -16.608 -4.114 1.00 94.31 82 PRO A O 1
ATOM 656 N N . ARG A 1 83 ? -11.628 -15.072 -5.225 1.00 95.94 83 ARG A N 1
ATOM 657 C CA . ARG A 1 83 ? -11.625 -15.806 -6.502 1.00 95.94 83 ARG A CA 1
ATOM 658 C C . ARG A 1 83 ? -10.246 -15.848 -7.164 1.00 95.94 83 ARG A C 1
ATOM 660 O O . ARG A 1 83 ? -10.017 -16.717 -7.990 1.00 95.94 83 ARG A O 1
ATOM 667 N N . LEU A 1 84 ? -9.332 -14.944 -6.806 1.00 92.94 84 LEU A N 1
ATOM 668 C CA . LEU A 1 84 ? -7.950 -14.967 -7.291 1.00 92.94 84 LEU A CA 1
ATOM 669 C C . LEU A 1 84 ? -7.155 -16.164 -6.749 1.00 92.94 84 LEU A C 1
ATOM 671 O O . LEU A 1 84 ? -6.213 -16.604 -7.398 1.00 92.94 84 LEU A O 1
ATOM 675 N N . ALA A 1 85 ? -7.554 -16.715 -5.600 1.00 92.12 85 ALA A N 1
ATOM 676 C CA . ALA A 1 85 ? -6.969 -17.931 -5.034 1.00 92.12 85 ALA A CA 1
ATOM 677 C C . ALA A 1 85 ? -7.564 -19.223 -5.624 1.00 92.12 85 ALA A C 1
ATOM 679 O O . ALA A 1 85 ? -7.221 -20.321 -5.198 1.00 92.12 85 ALA A O 1
ATOM 680 N N . GLN A 1 86 ? -8.484 -19.106 -6.579 1.00 93.94 86 GLN A N 1
ATOM 681 C CA . GLN A 1 86 ? -9.134 -20.232 -7.243 1.00 93.94 86 GLN A CA 1
ATOM 682 C C . GLN A 1 86 ? -8.672 -20.304 -8.699 1.00 93.94 86 GLN A C 1
ATOM 684 O O . GLN A 1 86 ? -8.131 -19.337 -9.246 1.00 93.94 86 GLN A O 1
ATOM 689 N N . GLU A 1 87 ? -8.925 -21.439 -9.348 1.00 90.06 87 GLU A N 1
ATOM 690 C CA . GLU A 1 87 ? -8.733 -21.573 -10.792 1.00 90.06 87 GLU A CA 1
ATOM 691 C C . GLU A 1 87 ? -9.492 -20.459 -11.545 1.00 90.06 87 GLU A C 1
ATOM 693 O O . GLU A 1 87 ? -10.630 -20.134 -11.184 1.00 90.06 87 GLU A O 1
ATOM 698 N N . PRO A 1 88 ? -8.889 -19.845 -12.580 1.00 91.25 88 PRO A N 1
ATOM 699 C CA . PRO A 1 88 ? -7.648 -20.242 -13.262 1.00 91.25 88 PRO A CA 1
ATOM 700 C C . PRO A 1 88 ? -6.367 -19.595 -12.699 1.00 91.25 88 PRO A C 1
ATOM 702 O O . PRO A 1 88 ? -5.302 -19.697 -13.304 1.00 91.25 88 PRO A O 1
ATOM 705 N N . HIS A 1 89 ? -6.469 -18.824 -11.615 1.00 88.88 89 HIS A N 1
ATOM 706 C CA . HIS A 1 89 ? -5.371 -17.986 -11.132 1.00 88.88 89 HIS A CA 1
ATOM 707 C C . HIS A 1 89 ? -4.545 -18.661 -10.042 1.00 88.88 89 HIS A C 1
ATOM 709 O O . HIS A 1 89 ? -3.322 -18.541 -10.066 1.00 88.88 89 HIS A O 1
ATOM 715 N N . SER A 1 90 ? -5.215 -19.346 -9.111 1.00 92.06 90 SER A N 1
ATOM 716 C CA . SER A 1 90 ? -4.599 -20.154 -8.052 1.00 92.06 90 SER A CA 1
ATOM 717 C C . SER A 1 90 ? -3.472 -19.408 -7.323 1.00 92.06 90 SER A C 1
ATOM 719 O O . SER A 1 90 ? -2.400 -19.948 -7.064 1.00 92.06 90 SER A O 1
ATOM 721 N N . LEU A 1 91 ? -3.703 -18.117 -7.043 1.00 90.69 91 LEU A N 1
ATOM 722 C CA . LEU A 1 91 ? -2.730 -17.246 -6.394 1.00 90.69 91 LEU A CA 1
ATOM 723 C C . LEU A 1 91 ? -2.739 -17.438 -4.881 1.00 90.69 91 LEU A C 1
ATOM 725 O O . LEU A 1 91 ? -3.784 -17.391 -4.236 1.00 90.69 91 LEU A O 1
ATOM 729 N N . GLU A 1 92 ? -1.542 -17.530 -4.316 1.00 92.25 92 GLU A N 1
ATOM 730 C CA . GLU A 1 92 ? -1.334 -17.651 -2.877 1.00 92.25 92 GLU A CA 1
ATOM 731 C C . GLU A 1 92 ? -0.779 -16.350 -2.281 1.00 92.25 92 GLU A C 1
ATOM 733 O O . GLU A 1 92 ? -0.081 -15.569 -2.958 1.00 92.25 92 GLU A O 1
ATOM 738 N N . GLU A 1 93 ? -1.118 -16.110 -1.010 1.00 93.81 93 GLU A N 1
ATOM 739 C CA . GLU A 1 93 ? -0.453 -15.089 -0.201 1.00 93.81 93 GLU A CA 1
ATOM 740 C C . GLU A 1 93 ? 1.026 -15.441 -0.057 1.00 93.81 93 GLU A C 1
ATOM 742 O O . GLU A 1 93 ? 1.390 -16.612 0.006 1.00 93.81 93 GLU A O 1
ATOM 747 N N . LYS A 1 94 ? 1.872 -14.414 -0.004 1.00 91.81 94 LYS A N 1
ATOM 748 C CA . LYS A 1 94 ? 3.318 -14.587 0.102 1.00 91.81 94 LYS A CA 1
ATOM 749 C C . LYS A 1 94 ? 3.878 -13.892 1.328 1.00 91.81 94 LYS A C 1
ATOM 751 O O . LYS A 1 94 ? 3.368 -12.858 1.766 1.00 91.81 94 LYS A O 1
ATOM 756 N N . GLN A 1 95 ? 4.967 -14.446 1.837 1.00 90.06 95 GLN A N 1
ATOM 757 C CA . GLN A 1 95 ? 5.826 -13.831 2.835 1.00 90.06 95 GLN A CA 1
ATOM 758 C C . GLN A 1 95 ? 6.893 -12.947 2.172 1.00 90.06 95 GLN A C 1
ATOM 760 O O . GLN A 1 95 ? 7.274 -13.190 1.024 1.00 90.06 95 GLN A O 1
ATOM 765 N N . PRO A 1 96 ? 7.460 -11.962 2.894 1.00 88.06 96 PRO A N 1
ATOM 766 C CA . PRO A 1 96 ? 8.490 -11.073 2.350 1.00 88.06 96 PRO A CA 1
ATOM 767 C C . PRO A 1 96 ? 9.681 -11.781 1.695 1.00 88.06 96 PRO A C 1
ATOM 769 O O . PRO A 1 96 ? 10.139 -11.345 0.641 1.00 88.06 96 PRO A O 1
ATOM 772 N N . HIS A 1 97 ? 10.140 -12.904 2.258 1.00 84.06 97 HIS A N 1
ATOM 773 C CA . HIS A 1 97 ? 11.261 -13.665 1.696 1.00 84.06 97 HIS A CA 1
ATOM 774 C C . HIS A 1 97 ? 10.928 -14.360 0.362 1.00 84.06 97 HIS A C 1
ATOM 776 O O . HIS A 1 97 ? 11.833 -14.691 -0.394 1.00 84.06 97 HIS A O 1
ATOM 782 N N . GLU A 1 98 ? 9.649 -14.627 0.076 1.00 83.69 98 GLU A N 1
ATOM 783 C CA . GLU A 1 98 ? 9.185 -15.246 -1.180 1.00 83.69 98 GLU A CA 1
ATOM 784 C C . GLU A 1 98 ? 9.005 -14.214 -2.296 1.00 83.69 98 GLU A C 1
ATOM 786 O O . GLU A 1 98 ? 8.843 -14.578 -3.464 1.00 83.69 98 GLU A O 1
ATOM 791 N N . CYS A 1 99 ? 8.985 -12.935 -1.916 1.00 80.81 99 CYS A N 1
ATOM 792 C CA . CYS A 1 99 ? 8.858 -11.787 -2.804 1.00 80.81 99 CYS A CA 1
ATOM 793 C C . CYS A 1 99 ? 10.186 -11.037 -2.993 1.00 80.81 99 CYS A C 1
ATOM 795 O O . CYS A 1 99 ? 10.195 -10.027 -3.685 1.00 80.81 99 CYS A O 1
ATOM 797 N N . GLY A 1 100 ? 11.291 -11.453 -2.362 1.00 74.38 100 GLY A N 1
ATOM 798 C CA . GLY A 1 100 ? 12.574 -10.751 -2.505 1.00 74.38 100 GLY A CA 1
ATOM 799 C C . GLY A 1 100 ? 12.616 -9.351 -1.871 1.00 74.38 100 GLY A C 1
ATOM 800 O O . GLY A 1 100 ? 13.559 -8.597 -2.109 1.00 74.38 100 GLY A O 1
ATOM 801 N N . VAL A 1 101 ? 11.600 -8.965 -1.088 1.00 73.00 101 VAL A N 1
ATOM 802 C CA . VAL A 1 101 ? 11.425 -7.578 -0.623 1.00 73.00 101 VAL A CA 1
ATOM 803 C C . VAL A 1 101 ? 12.462 -7.239 0.448 1.00 73.00 101 VAL A C 1
ATOM 805 O O . VAL A 1 101 ? 12.688 -8.008 1.384 1.00 73.00 101 VAL A O 1
ATOM 808 N N . GLY A 1 102 ? 13.098 -6.072 0.319 1.00 61.69 102 GLY A N 1
ATOM 809 C CA . GLY A 1 102 ? 14.130 -5.612 1.254 1.00 61.69 102 GLY A CA 1
ATOM 810 C C . GLY A 1 102 ? 15.421 -6.439 1.216 1.00 61.69 102 GLY A C 1
ATOM 811 O O . GLY A 1 102 ? 16.151 -6.470 2.204 1.00 61.69 102 GLY A O 1
ATOM 812 N N . GLY A 1 103 ? 15.684 -7.153 0.114 1.00 57.16 103 GLY A N 1
ATOM 813 C CA . GLY A 1 103 ? 16.861 -8.014 -0.041 1.00 57.16 103 GLY A CA 1
ATOM 814 C C . GLY A 1 103 ? 16.741 -9.390 0.627 1.00 57.16 103 GLY A C 1
ATOM 815 O O . GLY A 1 103 ? 17.700 -10.162 0.636 1.00 57.16 103 GLY A O 1
ATOM 816 N N . LEU A 1 104 ? 15.575 -9.729 1.187 1.00 51.28 104 LEU A N 1
ATOM 817 C CA . LEU A 1 104 ? 15.324 -11.016 1.836 1.00 51.28 104 LEU A CA 1
ATOM 818 C C . LEU A 1 104 ? 15.125 -12.124 0.794 1.00 51.28 104 LEU A C 1
ATOM 820 O O . LEU A 1 104 ? 14.231 -12.039 -0.035 1.00 51.28 104 LEU A O 1
ATOM 824 N N . GLY A 1 105 ? 15.922 -13.194 0.863 1.00 51.97 105 GLY A N 1
ATOM 825 C CA . GLY A 1 105 ? 15.804 -14.349 -0.041 1.00 51.97 105 GLY A CA 1
ATOM 826 C C . GLY A 1 105 ? 16.609 -14.239 -1.344 1.00 51.97 105 GLY A C 1
ATOM 827 O O . GLY A 1 105 ? 16.725 -15.231 -2.064 1.00 51.97 105 GLY A O 1
ATOM 828 N N . LEU A 1 106 ? 17.236 -13.089 -1.619 1.00 53.06 106 LEU A N 1
ATOM 829 C CA . LEU A 1 106 ? 18.168 -12.936 -2.738 1.00 53.06 106 LEU A CA 1
ATOM 830 C C . LEU A 1 106 ? 19.498 -13.641 -2.433 1.00 53.06 106 LEU A C 1
ATOM 832 O O . LEU A 1 106 ? 20.058 -13.537 -1.339 1.00 53.06 106 LEU A O 1
ATOM 836 N N . ARG A 1 107 ? 20.033 -14.373 -3.418 1.00 51.81 107 ARG A N 1
ATOM 837 C CA . ARG A 1 107 ? 21.404 -14.899 -3.335 1.00 51.81 107 ARG A CA 1
ATOM 838 C C . ARG A 1 107 ? 22.380 -13.721 -3.369 1.00 51.81 107 ARG A C 1
ATOM 840 O O . ARG A 1 107 ? 22.212 -12.811 -4.175 1.00 51.81 107 ARG A O 1
ATOM 847 N N . LYS A 1 108 ? 23.428 -13.761 -2.540 1.00 47.75 108 LYS A N 1
ATOM 848 C CA . LYS A 1 108 ? 24.487 -12.737 -2.513 1.00 47.75 108 LYS A CA 1
ATOM 849 C C . LYS A 1 108 ? 25.039 -12.512 -3.931 1.00 47.75 108 LYS A C 1
ATOM 851 O O . LYS A 1 108 ? 25.605 -13.439 -4.506 1.00 47.75 108 LYS A O 1
ATOM 856 N N . GLY A 1 109 ? 24.862 -11.306 -4.478 1.00 54.47 109 GLY A N 1
ATOM 857 C CA . GLY A 1 109 ? 25.265 -10.945 -5.848 1.00 54.47 109 GLY A CA 1
ATOM 858 C C . GLY A 1 109 ? 24.151 -10.938 -6.907 1.00 54.47 109 GLY A C 1
ATOM 859 O O . GLY A 1 109 ? 24.411 -10.499 -8.020 1.00 54.47 109 GLY A O 1
ATOM 860 N N . ALA A 1 110 ? 22.925 -11.358 -6.574 1.00 51.44 110 ALA A N 1
ATOM 861 C CA . ALA A 1 110 ? 21.741 -11.240 -7.441 1.00 51.44 110 ALA A CA 1
ATOM 862 C C . ALA A 1 110 ? 20.953 -9.930 -7.215 1.00 51.44 110 ALA A C 1
ATOM 864 O O . ALA A 1 110 ? 19.895 -9.733 -7.790 1.00 51.44 110 ALA A O 1
ATOM 865 N N . GLU A 1 111 ? 21.475 -9.024 -6.384 1.00 52.06 111 GLU A N 1
ATOM 866 C CA . GLU A 1 111 ? 20.838 -7.751 -6.005 1.00 52.06 111 GLU A CA 1
ATOM 867 C C . GLU A 1 111 ? 20.659 -6.780 -7.191 1.00 52.06 111 GLU A C 1
ATOM 869 O O . GLU A 1 111 ? 19.856 -5.857 -7.107 1.00 52.06 111 GLU A O 1
ATOM 874 N N . GLY A 1 112 ? 21.409 -6.978 -8.286 1.00 43.06 112 GLY A N 1
ATOM 875 C CA . GLY A 1 112 ? 21.383 -6.127 -9.482 1.00 43.06 112 GLY A CA 1
ATOM 876 C C . GLY A 1 112 ? 20.446 -6.594 -10.602 1.00 43.06 112 GLY A C 1
ATOM 877 O O . GLY A 1 112 ? 20.143 -5.806 -11.494 1.00 43.06 112 GLY A O 1
ATOM 878 N N . GLU A 1 113 ? 19.968 -7.840 -10.563 1.00 45.28 113 GLU A N 1
ATOM 879 C CA . GLU A 1 113 ? 18.855 -8.288 -11.405 1.00 45.28 113 GLU A CA 1
ATOM 880 C C . GLU A 1 113 ? 17.590 -8.122 -10.570 1.00 45.28 113 GLU A C 1
ATOM 882 O O . GLU A 1 113 ? 17.147 -9.048 -9.894 1.00 45.28 113 GLU A O 1
ATOM 887 N N . VAL A 1 114 ? 17.054 -6.899 -10.536 1.00 45.22 114 VAL A N 1
ATOM 888 C CA . VAL A 1 114 ? 15.788 -6.610 -9.853 1.00 45.22 114 VAL A CA 1
ATOM 889 C C . VAL A 1 114 ? 14.666 -7.263 -10.660 1.00 45.22 114 VAL A C 1
ATOM 891 O O . VAL A 1 114 ? 13.976 -6.636 -11.458 1.00 45.22 114 VAL A O 1
ATOM 894 N N . GLU A 1 115 ? 14.512 -8.571 -10.495 1.00 46.25 115 GLU A N 1
ATOM 895 C CA . GLU A 1 115 ? 13.269 -9.252 -10.800 1.00 46.25 115 GLU A CA 1
ATOM 896 C C . GLU A 1 115 ? 12.270 -8.722 -9.769 1.00 46.25 115 GLU A C 1
ATOM 898 O O . GLU A 1 115 ? 12.351 -9.059 -8.587 1.00 46.25 115 GLU A O 1
ATOM 903 N N . TYR A 1 116 ? 11.414 -7.782 -10.186 1.00 46.97 116 TYR A N 1
ATOM 904 C CA . TYR A 1 116 ? 10.423 -7.133 -9.329 1.00 46.97 116 TYR A CA 1
ATOM 905 C C . TYR A 1 116 ? 9.523 -8.204 -8.699 1.00 46.97 116 TYR A C 1
ATOM 907 O O . TYR A 1 116 ? 8.518 -8.591 -9.279 1.00 46.97 116 TYR A O 1
ATOM 915 N N . GLY A 1 117 ? 9.876 -8.712 -7.516 1.00 43.00 117 GLY A N 1
ATOM 916 C CA . GLY A 1 117 ? 9.273 -9.911 -6.919 1.00 43.00 117 GLY A CA 1
ATOM 917 C C . GLY A 1 117 ? 7.790 -9.795 -6.540 1.00 43.00 117 GLY A C 1
ATOM 918 O O . GLY A 1 117 ? 7.197 -10.765 -6.059 1.00 43.00 117 GLY A O 1
ATOM 919 N N . LEU A 1 118 ? 7.173 -8.635 -6.785 1.00 46.78 118 LEU A N 1
ATOM 920 C CA . LEU A 1 118 ? 5.733 -8.385 -6.695 1.00 46.78 118 LEU A CA 1
ATOM 921 C C . LEU A 1 118 ? 5.005 -8.430 -8.056 1.00 46.78 118 LEU A C 1
ATOM 923 O O . LEU A 1 118 ? 3.791 -8.645 -8.074 1.00 46.78 118 LEU A O 1
ATOM 927 N N . TYR A 1 119 ? 5.710 -8.274 -9.184 1.00 55.38 119 TYR A N 1
ATOM 928 C CA . TYR A 1 119 ? 5.132 -8.069 -10.518 1.00 55.38 119 TYR A CA 1
ATOM 929 C C . TYR A 1 119 ? 5.774 -8.973 -11.588 1.00 55.38 119 TYR A C 1
ATOM 931 O O . TYR A 1 119 ? 6.818 -9.582 -11.388 1.00 55.38 119 TYR A O 1
ATOM 939 N N . ASN A 1 120 ? 5.131 -9.089 -12.753 1.00 52.09 120 ASN A N 1
ATOM 940 C CA . ASN A 1 120 ? 5.698 -9.836 -13.881 1.00 52.09 120 ASN A CA 1
ATOM 941 C C . ASN A 1 120 ? 6.902 -9.091 -14.486 1.00 52.09 120 ASN A C 1
ATOM 943 O O . ASN A 1 120 ? 6.868 -7.869 -14.616 1.00 52.09 120 ASN A O 1
ATOM 947 N N . SER A 1 121 ? 7.906 -9.836 -14.960 1.00 49.03 121 SER A N 1
ATOM 948 C CA . SER A 1 121 ? 9.102 -9.306 -15.640 1.00 49.03 121 SER A CA 1
ATOM 949 C C . SER A 1 121 ? 8.807 -8.567 -16.955 1.00 49.03 121 SER A C 1
ATOM 951 O O . SER A 1 121 ? 9.557 -7.678 -17.348 1.00 49.03 121 SER A O 1
ATOM 953 N N . HIS A 1 122 ? 7.688 -8.885 -17.614 1.00 50.41 122 HIS A N 1
ATOM 954 C CA . HIS A 1 122 ? 7.183 -8.177 -18.788 1.00 50.41 122 HIS A CA 1
ATOM 955 C C . HIS A 1 122 ? 5.732 -7.734 -18.564 1.00 50.41 122 HIS A C 1
ATOM 957 O O . HIS A 1 122 ? 4.838 -8.556 -18.379 1.00 50.41 122 HIS A O 1
ATOM 963 N N . TRP A 1 123 ? 5.483 -6.422 -18.618 1.00 51.12 123 TRP A N 1
ATOM 964 C CA . TRP A 1 123 ? 4.138 -5.833 -18.506 1.00 51.12 123 TRP A CA 1
ATOM 965 C C . TRP A 1 123 ? 3.359 -5.840 -19.829 1.00 51.12 123 TRP A C 1
ATOM 967 O O . TRP A 1 123 ? 2.138 -5.699 -19.832 1.00 51.12 123 TRP A O 1
ATOM 977 N N . SER A 1 124 ? 4.055 -6.000 -20.959 1.00 52.91 124 SER A N 1
ATOM 978 C CA . SER A 1 124 ? 3.470 -6.065 -22.305 1.00 52.91 124 SER A CA 1
ATOM 979 C C . SER A 1 124 ? 2.874 -7.429 -22.649 1.00 52.91 124 SER A C 1
ATOM 981 O O . SER A 1 124 ? 2.144 -7.550 -23.631 1.00 52.91 124 SER A O 1
ATOM 983 N N . GLU A 1 125 ? 3.177 -8.459 -21.859 1.00 47.00 125 GLU A N 1
ATOM 984 C CA . GLU A 1 125 ? 2.763 -9.832 -22.116 1.00 47.00 125 GLU A CA 1
ATOM 985 C C . GLU A 1 125 ? 1.975 -10.385 -20.932 1.00 47.00 125 GLU A C 1
ATOM 987 O O . GLU A 1 125 ? 2.391 -10.330 -19.775 1.00 47.00 125 GLU A O 1
ATOM 992 N N . ARG A 1 126 ? 0.797 -10.942 -21.218 1.00 44.78 126 ARG A N 1
ATOM 993 C CA . ARG A 1 126 ? -0.030 -11.591 -20.203 1.00 44.78 126 ARG A CA 1
ATOM 994 C C . ARG A 1 126 ? 0.469 -13.026 -20.028 1.00 44.78 126 ARG A C 1
ATOM 996 O O . ARG A 1 126 ? 0.166 -13.884 -20.849 1.00 44.78 126 ARG A O 1
ATOM 1003 N N . THR A 1 127 ? 1.228 -13.281 -18.967 1.00 47.28 127 THR A N 1
ATOM 1004 C CA . THR A 1 127 ? 1.832 -14.597 -18.673 1.00 47.28 127 THR A CA 1
ATOM 1005 C C . THR A 1 127 ? 0.838 -15.637 -18.139 1.00 47.28 127 THR A C 1
ATOM 1007 O O . THR A 1 127 ? 1.119 -16.834 -18.181 1.00 47.28 127 THR A O 1
ATOM 1010 N N . ALA A 1 128 ? -0.346 -15.217 -17.680 1.00 40.97 128 ALA A N 1
ATOM 1011 C CA . ALA A 1 128 ? -1.422 -16.135 -17.311 1.00 40.97 128 ALA A CA 1
ATOM 1012 C C . ALA A 1 128 ? -2.002 -16.800 -18.573 1.00 40.97 128 ALA A C 1
ATOM 1014 O O . ALA A 1 128 ? -2.556 -16.120 -19.443 1.00 40.97 128 ALA A O 1
ATOM 1015 N N . ARG A 1 129 ? -1.857 -18.128 -18.672 1.00 38.00 129 ARG A N 1
ATOM 1016 C CA . ARG A 1 129 ? -2.408 -18.929 -19.775 1.00 38.00 129 ARG A CA 1
ATOM 1017 C C . ARG A 1 129 ? -3.937 -18.789 -19.816 1.00 38.00 129 ARG A C 1
ATOM 1019 O O . ARG A 1 129 ? -4.582 -18.780 -18.771 1.00 38.00 129 ARG A O 1
ATOM 1026 N N . ARG A 1 130 ? -4.474 -18.622 -21.030 1.00 39.06 130 ARG A N 1
ATOM 1027 C CA . ARG A 1 130 ? -5.917 -18.642 -21.326 1.00 39.06 130 ARG A CA 1
ATOM 1028 C C . ARG A 1 130 ? -6.516 -20.020 -21.099 1.00 39.06 130 ARG A C 1
ATOM 1030 O O . ARG A 1 130 ? -5.797 -21.004 -21.380 1.00 39.06 130 ARG A O 1
#

InterPro domains:
  IPR032466 Metal-dependent hydrolase [SSF51556] (4-82)

Secondary structure (DSSP, 8-state):
--TTS-GGGGBTTTB-EE-TT---HHHHHHHHHHH-GGGEE----TTTS-HHHHHHHHHHH--S-HHHHHIIIIIHHHHH-GGGGSTTT------GGGTTGGGTTPPTT-TTS---TTS-S-SSS--S--

pLDDT: mean 83.13, std 19.15, range [38.0, 98.56]